Protein AF-A0A2W6I7W9-F1 (afdb_monomer)

Solvent-accessible surface area (backbone atoms only — not comparable to full-atom values): 8091 Å² total; per-residue (Å²): 133,91,80,70,53,77,76,48,48,59,53,50,52,52,51,32,53,47,35,29,72,76,67,68,37,55,67,72,58,22,49,61,56,49,68,64,43,56,65,50,52,56,50,50,53,52,51,50,52,52,49,52,53,50,52,55,54,57,64,67,72,69,73,76,76,77,77,75,64,86,76,53,71,76,58,58,70,70,47,76,74,91,63,74,83,76,76,81,65,90,44,74,69,49,47,53,51,63,70,36,48,85,67,52,44,56,33,50,75,70,72,46,78,81,80,78,92,63,81,75,83,76,77,80,88,87,129

Secondary structure (DSSP, 8-state):
--PPPHHHHHHHHHHHHHHHHHH---HHHHHHHHHTHHHHHHHHHHHHHHHHHHHHHHHHT-S-----PSPPHHHHTTSPPSSPPPPPP-SHHHHHHHHS-HHHHHHHHTTPPP-------------

Sequence (127 aa):
MTVLRDDEKALHQRMVEDAMAKFGYGRAKAERLIKGVIPRIRQQEQIQKQQQAKAARKKKVSGSQKQKGPMKREDIAKLPPVIPPRPAPRNAKERMERALGPDEGERRRRGGSPVVQGGSPGLGKRR

Mean predicted aligned error: 19.97 Å

Structure (mmCIF, N/CA/C/O backbone):
data_AF-A0A2W6I7W9-F1
#
_entry.id   AF-A0A2W6I7W9-F1
#
loop_
_atom_site.group_PDB
_atom_site.id
_atom_site.type_symbol
_atom_site.label_atom_id
_atom_site.label_alt_id
_atom_site.label_comp_id
_atom_site.label_asym_id
_atom_site.label_entity_id
_atom_site.label_seq_id
_atom_site.pdbx_PDB_ins_code
_atom_site.Cartn_x
_atom_site.Cartn_y
_atom_site.Cartn_z
_atom_site.occupancy
_atom_site.B_iso_or_equiv
_atom_site.auth_seq_id
_atom_site.auth_comp_id
_atom_site.auth_asym_id
_atom_site.auth_atom_id
_atom_site.pdbx_PDB_model_num
ATOM 1 N N . MET A 1 1 ? 16.122 14.180 -7.889 1.00 51.88 1 MET A N 1
ATOM 2 C CA . MET A 1 1 ? 16.606 12.865 -8.371 1.00 51.88 1 MET A CA 1
ATOM 3 C C . MET A 1 1 ? 16.409 11.837 -7.266 1.00 51.88 1 MET A C 1
ATOM 5 O O . MET A 1 1 ? 16.758 12.132 -6.133 1.00 51.88 1 MET A O 1
ATOM 9 N N . THR A 1 2 ? 15.835 10.666 -7.548 1.00 61.50 2 THR A N 1
ATOM 10 C CA . THR A 1 2 ? 15.764 9.562 -6.574 1.00 61.50 2 THR A CA 1
ATOM 11 C C . THR A 1 2 ? 17.133 8.896 -6.480 1.00 61.50 2 THR A C 1
ATOM 13 O O . THR A 1 2 ? 17.531 8.187 -7.402 1.00 61.50 2 THR A O 1
ATOM 16 N N . VAL A 1 3 ? 17.864 9.160 -5.400 1.00 77.50 3 VAL A N 1
ATOM 17 C CA . VAL A 1 3 ? 19.153 8.513 -5.135 1.00 77.50 3 VAL A CA 1
ATOM 18 C C . VAL A 1 3 ? 18.882 7.082 -4.668 1.00 77.50 3 VAL A C 1
ATOM 20 O O . VAL A 1 3 ? 18.124 6.869 -3.718 1.00 77.50 3 VAL A O 1
ATOM 23 N N . LEU A 1 4 ? 19.448 6.105 -5.377 1.00 77.94 4 LEU A N 1
ATOM 24 C CA . LEU A 1 4 ? 19.424 4.698 -4.977 1.00 77.94 4 LEU A CA 1
ATOM 25 C C . LEU A 1 4 ? 20.418 4.494 -3.834 1.00 77.94 4 LEU A C 1
ATOM 27 O O . LEU A 1 4 ? 21.561 4.947 -3.926 1.00 77.94 4 LEU A O 1
ATOM 31 N N . ARG A 1 5 ? 19.987 3.801 -2.778 1.00 83.00 5 ARG A N 1
ATOM 32 C CA . ARG A 1 5 ? 20.895 3.298 -1.735 1.00 83.00 5 ARG A CA 1
ATOM 33 C C . ARG A 1 5 ? 21.808 2.224 -2.324 1.00 83.00 5 ARG A C 1
ATOM 35 O O . ARG A 1 5 ? 21.459 1.626 -3.338 1.00 83.00 5 ARG A O 1
ATOM 42 N N . ASP A 1 6 ? 22.953 1.963 -1.703 1.00 81.19 6 ASP A N 1
ATOM 43 C CA . ASP A 1 6 ? 23.928 1.007 -2.248 1.00 81.19 6 ASP A CA 1
ATOM 44 C C . ASP A 1 6 ? 23.334 -0.399 -2.435 1.00 81.19 6 ASP A C 1
ATOM 46 O O . ASP A 1 6 ? 23.479 -0.986 -3.507 1.00 81.19 6 ASP A O 1
ATOM 50 N N . ASP A 1 7 ? 22.514 -0.857 -1.487 1.00 78.75 7 ASP A N 1
ATOM 51 C CA . ASP A 1 7 ? 21.775 -2.124 -1.596 1.00 78.75 7 ASP A CA 1
ATOM 52 C C . ASP A 1 7 ? 20.749 -2.123 -2.748 1.00 78.75 7 ASP A C 1
ATOM 54 O O . ASP A 1 7 ? 20.496 -3.137 -3.402 1.00 78.75 7 ASP A O 1
ATOM 58 N N . GLU A 1 8 ? 20.159 -0.961 -3.040 1.00 82.75 8 GLU A N 1
ATOM 59 C CA . GLU A 1 8 ? 19.165 -0.797 -4.105 1.00 82.75 8 GLU A CA 1
ATOM 60 C C . GLU A 1 8 ? 19.815 -0.730 -5.493 1.00 82.75 8 GLU A C 1
ATOM 62 O O . GLU A 1 8 ? 19.150 -1.039 -6.481 1.00 82.75 8 GLU A O 1
ATOM 67 N N . LYS A 1 9 ? 21.103 -0.369 -5.596 1.00 86.50 9 LYS A N 1
ATOM 68 C CA . LYS A 1 9 ? 21.847 -0.366 -6.868 1.00 86.50 9 LYS A CA 1
ATOM 69 C C . LYS A 1 9 ? 22.041 -1.785 -7.400 1.00 86.50 9 LYS A C 1
ATOM 71 O O . LYS A 1 9 ? 21.823 -2.023 -8.586 1.00 86.50 9 LYS A O 1
ATOM 76 N N . ALA A 1 10 ? 22.383 -2.732 -6.525 1.00 87.44 10 ALA A N 1
ATOM 77 C CA . ALA A 1 10 ? 22.513 -4.140 -6.898 1.00 87.44 10 ALA A CA 1
ATOM 78 C C . ALA A 1 10 ? 21.166 -4.728 -7.349 1.00 87.44 10 ALA A C 1
ATOM 80 O O . ALA A 1 10 ? 21.092 -5.420 -8.367 1.00 87.44 10 ALA A O 1
ATOM 81 N N . LEU A 1 11 ? 20.083 -4.400 -6.633 1.00 87.56 11 LEU A N 1
ATOM 82 C CA . LEU A 1 11 ? 18.727 -4.798 -7.014 1.00 87.56 11 LEU A CA 1
ATOM 83 C C . LEU A 1 11 ? 18.311 -4.179 -8.356 1.00 87.56 11 LEU A C 1
ATOM 85 O O . LEU A 1 11 ? 17.787 -4.884 -9.214 1.00 87.56 11 LEU A O 1
ATOM 89 N N . HIS A 1 12 ? 18.583 -2.887 -8.561 1.00 89.44 12 HIS A N 1
ATOM 90 C CA . HIS A 1 12 ? 18.323 -2.195 -9.822 1.00 89.44 12 HIS A CA 1
ATOM 91 C C . HIS A 1 12 ? 18.997 -2.908 -10.995 1.00 89.44 12 HIS A C 1
ATOM 93 O O . HIS A 1 12 ? 18.338 -3.208 -11.987 1.00 89.44 12 HIS A O 1
ATOM 99 N N . GLN A 1 13 ? 20.290 -3.215 -10.866 1.00 91.25 13 GLN A N 1
ATOM 100 C CA . GLN A 1 13 ? 21.065 -3.862 -11.920 1.00 91.25 13 GLN A CA 1
ATOM 101 C C . GLN A 1 13 ? 20.509 -5.250 -12.269 1.00 91.25 13 GLN A C 1
ATOM 103 O O . GLN A 1 13 ? 20.253 -5.524 -13.440 1.00 91.25 13 GLN A O 1
ATOM 108 N N . ARG A 1 14 ? 20.209 -6.079 -11.259 1.00 91.94 14 ARG A N 1
ATOM 109 C CA . ARG A 1 14 ? 19.588 -7.397 -11.472 1.00 91.94 14 ARG A CA 1
ATOM 110 C C . ARG A 1 14 ? 18.236 -7.298 -12.161 1.00 91.94 14 ARG A C 1
ATOM 112 O O . ARG A 1 14 ? 17.953 -8.070 -13.065 1.00 91.94 14 ARG A O 1
ATOM 119 N N . MET A 1 15 ? 17.398 -6.343 -11.757 1.00 91.88 15 MET A N 1
ATOM 120 C CA . MET A 1 15 ? 16.103 -6.141 -12.402 1.00 91.88 15 MET A CA 1
ATOM 121 C C . MET A 1 15 ? 16.267 -5.717 -13.864 1.00 91.88 15 MET A C 1
ATOM 123 O O . MET A 1 15 ? 15.448 -6.113 -14.689 1.00 91.88 15 MET A O 1
ATOM 127 N N . VAL A 1 16 ? 17.293 -4.917 -14.193 1.00 93.12 16 VAL A N 1
ATOM 128 C CA . VAL A 1 16 ? 17.560 -4.465 -15.570 1.00 93.12 16 VAL A CA 1
ATOM 129 C C . VAL A 1 16 ? 17.960 -5.654 -16.424 1.00 93.12 16 VAL A C 1
ATOM 131 O O . VAL A 1 16 ? 17.379 -5.849 -17.488 1.00 93.12 16 VAL A O 1
ATOM 134 N N . GLU A 1 17 ? 18.879 -6.478 -15.932 1.00 94.44 17 GLU A N 1
ATOM 135 C CA . GLU A 1 17 ? 19.303 -7.711 -16.595 1.00 94.44 17 GLU A CA 1
ATOM 136 C C . GLU A 1 17 ? 18.131 -8.679 -16.786 1.00 94.44 17 GLU A C 1
ATOM 138 O O . GLU A 1 17 ? 17.901 -9.148 -17.899 1.00 94.44 17 GLU A O 1
AT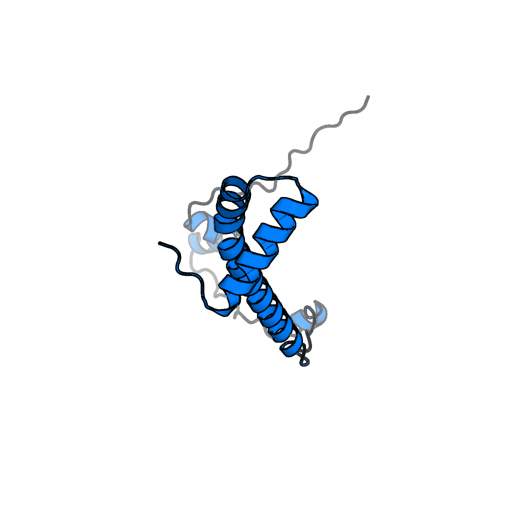OM 143 N N . ASP A 1 18 ? 17.310 -8.885 -15.755 1.00 94.06 18 ASP A N 1
ATOM 144 C CA . ASP A 1 18 ? 16.092 -9.694 -15.839 1.00 94.06 18 ASP A CA 1
ATOM 145 C C . ASP A 1 18 ? 15.096 -9.134 -16.858 1.00 94.06 18 ASP A C 1
ATOM 147 O O . ASP A 1 18 ? 14.468 -9.887 -17.602 1.00 94.06 18 ASP A O 1
ATOM 151 N N . ALA A 1 19 ? 14.936 -7.811 -16.907 1.00 92.44 19 ALA A N 1
ATOM 152 C CA . ALA A 1 19 ? 14.024 -7.166 -17.837 1.00 92.44 19 ALA A CA 1
ATOM 153 C C . ALA A 1 19 ? 14.491 -7.314 -19.292 1.00 92.44 19 ALA A C 1
ATOM 155 O O . ALA A 1 19 ? 13.670 -7.491 -20.194 1.00 92.44 19 ALA A O 1
ATOM 156 N N . MET A 1 20 ? 15.805 -7.270 -19.511 1.00 94.62 20 MET A N 1
ATOM 157 C CA . MET A 1 20 ? 16.414 -7.530 -20.811 1.00 94.62 20 MET A CA 1
ATOM 158 C C . MET A 1 20 ? 16.275 -9.007 -21.198 1.00 94.62 20 MET A C 1
ATOM 160 O O . MET A 1 20 ? 15.828 -9.299 -22.303 1.00 94.62 20 MET A O 1
ATOM 164 N N . ALA A 1 21 ? 16.583 -9.932 -20.287 1.00 94.25 21 ALA A N 1
ATOM 165 C CA . ALA A 1 21 ? 16.577 -11.368 -20.555 1.00 94.25 21 ALA A CA 1
ATOM 166 C C . ALA A 1 21 ? 15.164 -11.947 -20.735 1.00 94.25 21 ALA A C 1
ATOM 168 O O . ALA A 1 21 ? 14.933 -12.740 -21.643 1.00 94.25 21 ALA A O 1
ATOM 169 N N . LYS A 1 22 ? 14.203 -11.554 -19.888 1.00 94.00 22 LYS A N 1
ATOM 170 C CA . LYS A 1 22 ? 12.847 -12.135 -19.875 1.00 94.00 22 LYS A CA 1
ATOM 171 C C . LYS A 1 22 ? 11.893 -11.464 -20.855 1.00 94.00 22 LYS A C 1
ATOM 173 O O . LYS A 1 22 ? 11.007 -12.124 -21.383 1.00 94.00 22 LYS A O 1
ATOM 178 N N . PHE A 1 23 ? 12.045 -10.158 -21.076 1.00 90.25 23 PHE A N 1
ATOM 179 C CA . PHE A 1 23 ? 11.112 -9.380 -21.900 1.00 90.25 23 PHE A CA 1
ATOM 180 C C . PHE A 1 23 ? 11.748 -8.818 -23.177 1.00 90.25 23 PHE A C 1
ATOM 182 O O . PHE A 1 23 ? 11.070 -8.122 -23.931 1.00 90.25 23 PHE A O 1
ATOM 189 N N . GLY A 1 24 ? 13.038 -9.079 -23.422 1.00 92.00 24 GLY A N 1
ATOM 190 C CA . GLY A 1 24 ? 13.738 -8.622 -24.625 1.00 92.00 24 GLY A CA 1
ATOM 191 C C . GLY A 1 24 ? 13.839 -7.099 -24.738 1.00 92.00 24 GLY A C 1
ATOM 192 O O . GLY A 1 24 ?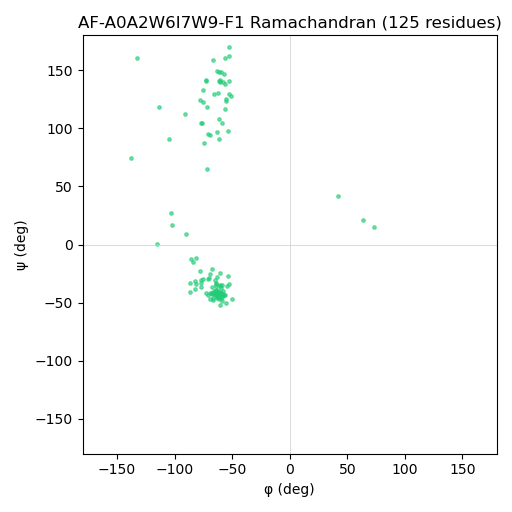 13.976 -6.561 -25.836 1.00 92.00 24 GLY A O 1
ATOM 193 N N . TYR A 1 25 ? 13.707 -6.363 -23.631 1.00 91.69 25 TYR A N 1
ATOM 194 C CA . TYR A 1 25 ? 13.768 -4.906 -23.675 1.00 91.69 25 TYR A CA 1
ATOM 195 C C . TYR A 1 25 ? 15.197 -4.415 -23.907 1.00 91.69 25 TYR A C 1
ATOM 197 O O . TYR A 1 25 ? 16.143 -4.918 -23.315 1.00 91.69 25 TYR A O 1
ATOM 205 N N . GLY A 1 26 ? 15.350 -3.357 -24.707 1.00 92.62 26 GLY A N 1
ATOM 206 C CA . GLY A 1 26 ? 16.609 -2.616 -24.767 1.00 92.62 26 GLY A CA 1
ATOM 207 C C . GLY A 1 26 ? 16.936 -1.972 -23.416 1.00 92.62 26 GLY A C 1
ATOM 208 O O . GLY A 1 26 ? 16.031 -1.563 -22.681 1.00 92.62 26 GLY A O 1
ATOM 209 N N . ARG A 1 27 ? 18.230 -1.833 -23.105 1.00 92.12 27 ARG A N 1
ATOM 210 C CA . ARG A 1 27 ? 18.729 -1.352 -21.803 1.00 92.12 27 ARG A CA 1
ATOM 211 C C . ARG A 1 27 ? 18.061 -0.054 -21.332 1.00 92.12 27 ARG A C 1
ATOM 213 O O . ARG A 1 27 ? 17.550 0.001 -20.220 1.00 92.12 27 ARG A O 1
ATOM 220 N N . ALA A 1 28 ? 17.941 0.942 -22.211 1.00 92.56 28 ALA A N 1
ATOM 221 C CA . ALA A 1 28 ? 17.284 2.214 -21.891 1.00 92.56 28 ALA A CA 1
ATOM 222 C C . ALA A 1 28 ? 15.801 2.051 -21.497 1.00 92.56 28 ALA A C 1
ATOM 224 O O . ALA A 1 28 ? 15.292 2.746 -20.614 1.00 92.56 28 ALA A O 1
ATOM 225 N N . LYS A 1 29 ? 15.087 1.109 -22.130 1.00 91.88 29 LYS A N 1
ATOM 226 C CA . LYS A 1 29 ? 13.686 0.811 -21.805 1.00 91.88 29 LYS A CA 1
ATOM 227 C C . LYS A 1 29 ? 13.581 0.076 -20.468 1.00 91.88 29 LYS A C 1
ATOM 229 O O . LYS A 1 29 ? 12.704 0.423 -19.680 1.00 91.88 29 LYS A O 1
ATOM 234 N N . ALA A 1 30 ? 14.473 -0.878 -20.206 1.00 92.31 30 ALA A N 1
ATOM 235 C CA . ALA A 1 30 ? 14.545 -1.597 -18.937 1.00 92.31 30 ALA A CA 1
ATOM 236 C C . ALA A 1 30 ? 14.828 -0.643 -17.761 1.00 92.31 30 ALA A C 1
ATOM 238 O O . ALA A 1 30 ? 14.041 -0.587 -16.816 1.00 92.31 30 ALA A O 1
ATOM 239 N N . GLU A 1 31 ? 15.867 0.190 -17.863 1.00 91.56 31 GLU A N 1
ATOM 240 C CA . GLU A 1 31 ? 16.230 1.183 -16.840 1.00 91.56 31 GLU A CA 1
ATOM 241 C C . GLU A 1 31 ? 15.071 2.147 -16.538 1.00 91.56 31 GLU A C 1
ATOM 243 O O . GLU A 1 31 ? 14.745 2.402 -15.376 1.00 91.56 31 GLU A O 1
ATOM 248 N N . ARG A 1 32 ? 14.372 2.632 -17.575 1.00 90.94 32 ARG A N 1
ATOM 249 C CA . ARG A 1 32 ? 13.212 3.520 -17.403 1.00 90.94 32 ARG A CA 1
ATOM 250 C C . ARG A 1 32 ? 12.064 2.850 -16.645 1.00 90.94 32 ARG A C 1
ATOM 252 O O . ARG A 1 32 ? 11.439 3.501 -15.809 1.00 90.94 32 ARG A O 1
ATOM 259 N N . LEU A 1 33 ? 11.774 1.581 -16.936 1.00 88.38 33 LEU A N 1
ATOM 260 C CA . LEU A 1 33 ? 10.717 0.833 -16.249 1.00 88.38 33 LEU A CA 1
ATOM 261 C C . LEU A 1 33 ? 11.076 0.613 -14.776 1.00 88.38 33 LEU A C 1
ATOM 263 O O . LEU A 1 33 ? 10.259 0.868 -13.893 1.00 88.38 33 LEU A O 1
ATOM 267 N N . ILE A 1 34 ? 12.313 0.205 -14.500 1.00 89.94 34 ILE A N 1
ATOM 268 C CA . ILE A 1 34 ? 12.755 -0.210 -13.162 1.00 89.94 34 ILE A CA 1
ATOM 269 C C . ILE A 1 34 ? 12.965 0.975 -12.226 1.00 89.94 34 ILE A C 1
ATOM 271 O O . ILE A 1 34 ? 12.682 0.865 -11.029 1.00 89.94 34 ILE A O 1
ATOM 275 N N . LYS A 1 35 ? 13.336 2.143 -12.760 1.00 87.00 35 LYS A N 1
ATOM 276 C CA . LYS A 1 35 ? 13.415 3.394 -11.994 1.00 87.00 35 LYS A CA 1
ATOM 277 C C . LYS A 1 35 ? 12.119 3.704 -11.230 1.00 87.00 35 LYS A C 1
ATOM 279 O O . LYS A 1 35 ? 12.174 4.240 -10.126 1.00 87.00 35 LYS A O 1
ATOM 284 N N . GLY A 1 36 ? 10.958 3.338 -11.785 1.00 83.88 36 GLY A N 1
ATOM 285 C CA . GLY A 1 36 ? 9.653 3.490 -11.129 1.00 83.88 36 GLY A CA 1
ATOM 286 C C . GLY A 1 36 ? 9.272 2.353 -10.171 1.00 83.88 36 GLY A C 1
ATOM 287 O O . GLY A 1 36 ? 8.350 2.512 -9.370 1.00 83.88 36 GLY A O 1
ATOM 288 N N . VAL A 1 37 ? 9.962 1.212 -10.230 1.00 85.69 37 VAL A N 1
ATOM 289 C CA . VAL A 1 37 ? 9.631 0.009 -9.452 1.00 85.69 37 VAL A CA 1
ATOM 290 C C . VAL A 1 37 ? 10.276 0.035 -8.067 1.00 85.69 37 VAL A C 1
ATOM 292 O O . VAL A 1 37 ? 9.607 -0.274 -7.084 1.00 85.69 37 VAL A O 1
ATOM 295 N N . ILE A 1 38 ? 11.528 0.480 -7.950 1.00 83.69 38 ILE A N 1
ATOM 296 C CA . ILE A 1 38 ? 12.256 0.489 -6.666 1.00 83.69 38 ILE A CA 1
ATOM 297 C C . ILE A 1 38 ? 11.547 1.316 -5.577 1.00 83.69 38 ILE A C 1
ATOM 299 O O . ILE A 1 38 ? 11.383 0.811 -4.463 1.00 83.69 38 ILE A O 1
ATOM 303 N N . PRO A 1 39 ? 11.035 2.535 -5.854 1.00 82.56 39 PRO A N 1
ATOM 304 C CA . PRO A 1 39 ? 10.259 3.279 -4.863 1.00 82.56 39 PRO A CA 1
ATOM 305 C C . PRO A 1 39 ? 8.984 2.545 -4.420 1.00 82.56 39 PRO A C 1
ATOM 307 O O . PRO A 1 39 ? 8.612 2.617 -3.249 1.00 82.56 39 PRO A O 1
ATOM 310 N N . ARG A 1 40 ? 8.330 1.809 -5.331 1.00 83.25 40 ARG A N 1
ATOM 311 C CA . ARG A 1 40 ? 7.125 1.023 -5.018 1.00 83.25 40 ARG A CA 1
ATOM 312 C C . ARG A 1 40 ? 7.445 -0.173 -4.126 1.00 83.25 40 ARG A C 1
ATOM 314 O O . ARG A 1 40 ? 6.712 -0.402 -3.168 1.00 83.25 40 ARG A O 1
ATOM 321 N N . ILE A 1 41 ? 8.547 -0.881 -4.388 1.00 83.50 41 ILE A N 1
ATOM 322 C CA . ILE A 1 41 ? 9.027 -1.978 -3.530 1.00 83.50 41 ILE A CA 1
ATOM 323 C C . ILE A 1 41 ? 9.283 -1.450 -2.115 1.00 83.50 41 ILE A C 1
ATOM 325 O O . ILE A 1 41 ? 8.740 -1.981 -1.147 1.00 83.50 41 ILE A O 1
ATOM 329 N N . ARG A 1 42 ? 10.002 -0.327 -1.995 1.00 82.88 42 ARG A N 1
ATOM 330 C CA . ARG A 1 42 ? 10.275 0.320 -0.703 1.00 82.88 42 ARG A CA 1
ATOM 331 C C . ARG A 1 42 ? 8.988 0.645 0.065 1.00 82.88 42 ARG A C 1
ATOM 333 O O . ARG A 1 42 ? 8.911 0.421 1.272 1.00 82.88 42 ARG A O 1
ATOM 340 N N . GLN A 1 43 ? 7.976 1.177 -0.619 1.00 84.38 43 GLN A N 1
ATOM 341 C CA . GLN A 1 43 ? 6.692 1.509 -0.001 1.00 84.38 43 GLN A CA 1
ATOM 342 C C . GLN A 1 43 ? 5.931 0.251 0.450 1.00 84.38 43 GLN A C 1
ATOM 344 O O . GLN A 1 43 ? 5.387 0.227 1.554 1.00 84.38 43 GLN A O 1
ATOM 349 N N . GLN A 1 44 ? 5.924 -0.808 -0.364 1.00 82.06 44 GLN A N 1
ATOM 350 C CA . GLN A 1 44 ? 5.284 -2.078 -0.013 1.00 82.06 44 GLN A CA 1
ATOM 351 C C . GLN A 1 44 ? 5.936 -2.736 1.207 1.00 82.06 44 GLN A C 1
ATOM 353 O O . GLN A 1 44 ? 5.220 -3.175 2.107 1.00 82.06 44 GLN A O 1
ATOM 358 N N . GLU A 1 45 ? 7.267 -2.742 1.299 1.00 82.31 45 GLU A N 1
ATOM 359 C CA . GLU A 1 45 ? 7.981 -3.259 2.474 1.00 82.31 45 GLU A CA 1
ATOM 360 C C . GLU A 1 45 ? 7.614 -2.500 3.754 1.00 82.31 45 GLU A C 1
ATOM 362 O O . GLU A 1 45 ? 7.400 -3.105 4.806 1.00 82.31 45 GLU A O 1
ATOM 367 N N . GLN A 1 46 ? 7.500 -1.170 3.680 1.00 83.38 46 GLN A N 1
ATOM 368 C CA . GLN A 1 46 ? 7.074 -0.360 4.822 1.00 83.38 46 GLN A CA 1
ATOM 369 C C . GLN A 1 46 ? 5.642 -0.693 5.249 1.00 83.38 46 GLN A C 1
ATOM 371 O O . GLN A 1 46 ? 5.372 -0.822 6.445 1.00 83.38 46 GLN A O 1
ATOM 376 N N . ILE A 1 47 ? 4.732 -0.877 4.289 1.00 79.94 47 ILE A N 1
ATOM 377 C CA . ILE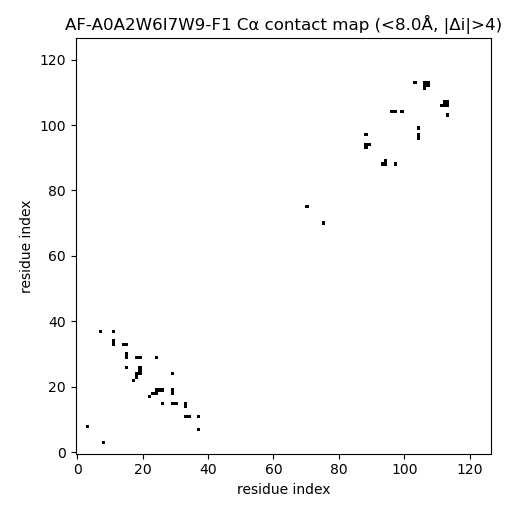 A 1 47 ? 3.345 -1.265 4.562 1.00 79.94 47 ILE A CA 1
ATOM 378 C C . ILE A 1 47 ? 3.298 -2.648 5.225 1.00 79.94 47 ILE A C 1
ATOM 380 O O . ILE A 1 47 ? 2.622 -2.810 6.241 1.00 79.94 47 ILE A O 1
ATOM 384 N N . GLN A 1 48 ? 4.047 -3.628 4.715 1.00 83.88 48 GLN A N 1
ATOM 385 C CA . GLN A 1 48 ? 4.104 -4.971 5.301 1.00 83.88 48 GLN A CA 1
ATOM 386 C C . GLN A 1 48 ? 4.671 -4.951 6.725 1.00 83.88 48 GLN A C 1
ATOM 388 O O . GLN A 1 48 ? 4.066 -5.532 7.627 1.00 83.88 48 GLN A O 1
ATOM 393 N N . LYS A 1 49 ? 5.764 -4.216 6.971 1.00 82.38 49 LYS A N 1
ATOM 394 C CA . LYS A 1 49 ? 6.330 -4.038 8.322 1.00 82.38 49 LYS A CA 1
ATOM 395 C C . LYS A 1 49 ? 5.310 -3.429 9.288 1.00 82.38 49 LYS A C 1
ATOM 397 O O . LYS A 1 49 ? 5.162 -3.901 10.415 1.00 82.38 49 LYS A O 1
ATOM 402 N N . GLN A 1 50 ? 4.547 -2.427 8.847 1.00 81.38 50 GLN A N 1
ATOM 403 C CA . GLN A 1 50 ? 3.478 -1.834 9.656 1.00 81.38 50 GLN A CA 1
ATOM 404 C C . GLN A 1 50 ? 2.330 -2.815 9.929 1.00 81.38 50 GLN A C 1
ATOM 406 O O . GLN A 1 50 ? 1.799 -2.843 11.041 1.00 81.38 50 GLN A O 1
ATOM 411 N N . GLN A 1 51 ? 1.937 -3.627 8.946 1.00 76.62 51 GLN A N 1
ATOM 412 C CA . GLN A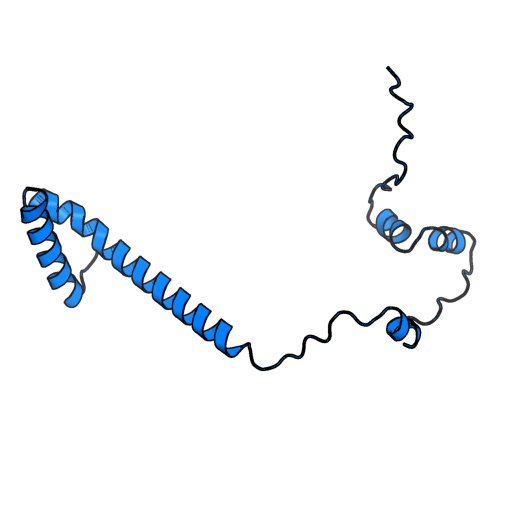 1 51 ? 0.904 -4.650 9.128 1.00 76.62 51 GLN A CA 1
ATOM 413 C C . GLN A 1 51 ? 1.349 -5.734 10.114 1.00 76.62 51 GLN A C 1
ATOM 415 O O . GLN A 1 51 ? 0.586 -6.077 11.018 1.00 76.62 51 GLN A O 1
ATOM 420 N N . GLN A 1 52 ? 2.590 -6.211 10.013 1.00 75.00 52 GLN A N 1
ATOM 421 C CA . GLN A 1 52 ? 3.155 -7.182 10.952 1.00 75.00 52 GLN A CA 1
ATO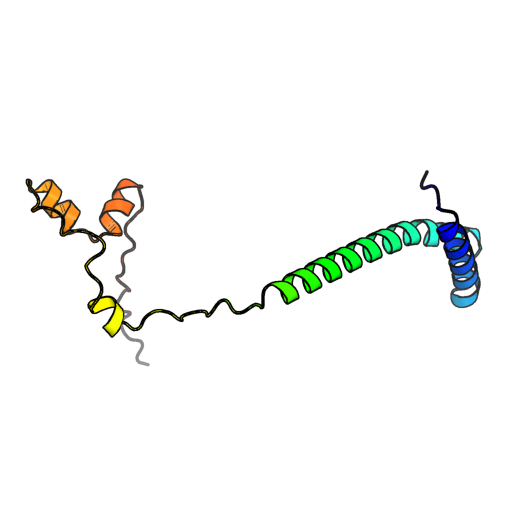M 422 C C . GLN A 1 52 ? 3.233 -6.611 12.375 1.00 75.00 52 GLN A C 1
ATOM 424 O O . GLN A 1 52 ? 2.821 -7.274 13.327 1.00 75.00 52 GLN A O 1
ATOM 429 N N . ALA A 1 53 ? 3.648 -5.350 12.534 1.00 75.62 53 ALA A N 1
ATOM 430 C CA . ALA A 1 53 ? 3.645 -4.675 13.832 1.00 75.62 53 ALA A CA 1
ATOM 431 C C . ALA A 1 53 ? 2.225 -4.542 14.421 1.00 75.62 53 ALA A C 1
ATOM 433 O O . ALA A 1 53 ? 2.017 -4.770 15.616 1.00 75.62 53 ALA A O 1
ATOM 434 N N . LYS A 1 54 ? 1.220 -4.225 13.592 1.00 70.38 54 LYS A N 1
ATOM 435 C CA . LYS A 1 54 ? -0.195 -4.196 14.006 1.00 70.38 54 LYS A CA 1
ATOM 436 C C . LYS A 1 54 ? -0.706 -5.590 14.391 1.00 70.38 54 LYS A C 1
ATOM 438 O O . LYS A 1 54 ? -1.409 -5.713 15.392 1.00 70.38 54 LYS A O 1
ATOM 443 N N . ALA A 1 55 ? -0.339 -6.634 13.650 1.00 69.25 55 ALA A N 1
ATOM 444 C CA . ALA A 1 55 ? -0.711 -8.017 13.952 1.00 69.25 55 ALA A CA 1
ATOM 445 C C . ALA A 1 55 ? -0.080 -8.511 15.268 1.00 69.25 55 ALA A C 1
ATOM 447 O O . ALA A 1 55 ? -0.765 -9.114 16.095 1.00 69.25 55 ALA A O 1
ATOM 448 N N . ALA A 1 56 ? 1.190 -8.181 15.512 1.00 66.06 56 ALA A N 1
ATOM 449 C CA . ALA A 1 56 ? 1.873 -8.484 16.767 1.00 66.06 56 ALA A CA 1
ATOM 450 C C . ALA A 1 56 ? 1.235 -7.757 17.966 1.00 66.06 56 ALA A C 1
ATOM 452 O O . ALA A 1 56 ? 1.073 -8.352 19.030 1.00 66.06 56 ALA A O 1
ATOM 453 N N . ARG A 1 57 ? 0.801 -6.497 17.795 1.00 60.38 57 ARG A N 1
ATOM 454 C CA . ARG A 1 57 ? 0.045 -5.761 18.826 1.00 60.38 57 ARG A CA 1
ATOM 455 C C . ARG A 1 57 ? -1.313 -6.399 19.115 1.00 60.38 57 ARG A C 1
ATOM 457 O O . ARG A 1 57 ? -1.651 -6.556 20.282 1.00 60.38 57 ARG A O 1
ATOM 464 N N . LYS A 1 58 ? -2.057 -6.831 18.090 1.00 59.28 58 LYS A N 1
ATOM 465 C CA . LYS A 1 58 ? -3.340 -7.536 18.277 1.00 59.28 58 LYS A CA 1
ATOM 466 C C . LYS A 1 58 ? -3.183 -8.838 19.073 1.00 59.28 58 LYS A C 1
ATOM 468 O O . LYS A 1 58 ? -4.022 -9.118 19.920 1.00 59.28 58 LYS A O 1
ATOM 473 N N . LYS A 1 59 ? -2.092 -9.590 18.873 1.00 57.06 59 LYS A N 1
ATOM 474 C CA . LYS A 1 59 ? -1.804 -10.809 19.654 1.00 57.06 59 LYS A CA 1
ATOM 475 C C . LYS A 1 59 ? -1.451 -10.547 21.125 1.00 57.06 59 LYS A C 1
ATOM 477 O O . LYS A 1 59 ? -1.665 -11.426 21.946 1.00 57.06 59 LYS A O 1
ATOM 482 N N . LYS A 1 60 ? -0.932 -9.366 21.484 1.00 55.44 60 LYS A N 1
ATOM 483 C CA . LYS A 1 60 ? -0.605 -9.036 22.888 1.00 55.44 60 LYS A CA 1
ATOM 484 C C . LYS A 1 60 ? -1.814 -8.579 23.719 1.00 55.44 60 LYS A C 1
ATOM 486 O O . LYS A 1 60 ? -1.711 -8.541 24.938 1.00 55.44 60 LYS A O 1
ATOM 491 N N . VAL A 1 61 ? -2.958 -8.285 23.091 1.00 55.78 61 VAL A N 1
ATOM 492 C CA . VAL A 1 61 ? -4.211 -7.875 23.768 1.00 55.78 61 VAL A CA 1
ATOM 493 C C . VAL A 1 61 ? -5.226 -9.032 23.819 1.00 55.78 61 VAL A C 1
ATOM 495 O O . VAL A 1 61 ? -6.430 -8.822 23.865 1.00 55.78 61 VAL A O 1
ATOM 498 N N . SER A 1 62 ? -4.763 -10.285 23.810 1.00 51.19 62 SER A N 1
ATOM 499 C CA . SER A 1 62 ? -5.595 -11.454 24.152 1.00 51.19 62 SER A CA 1
ATOM 500 C C . SER A 1 62 ? -5.322 -11.972 25.571 1.00 51.19 62 SER A C 1
ATOM 502 O O . SER A 1 62 ? -5.678 -13.099 25.906 1.00 51.19 62 SER A O 1
ATOM 504 N N . GLY A 1 63 ? -4.680 -11.158 26.415 1.00 51.59 63 GLY A N 1
ATOM 505 C CA . GLY A 1 63 ? -4.580 -11.393 27.852 1.00 51.59 63 GLY A CA 1
ATOM 506 C C . GLY A 1 63 ? -5.914 -11.091 28.533 1.00 51.59 63 GLY A C 1
ATOM 507 O O . GLY A 1 63 ? -6.158 -9.960 28.933 1.00 51.59 63 GLY A O 1
ATOM 508 N N . SER A 1 64 ? -6.784 -12.102 28.582 1.00 55.44 64 SER A N 1
ATOM 509 C CA . SER A 1 64 ? -7.823 -12.324 29.603 1.00 55.44 64 SER A CA 1
ATOM 510 C C . SER A 1 64 ? -8.646 -11.122 30.095 1.00 55.44 64 SER A C 1
ATOM 512 O O . SER A 1 64 ? -9.018 -11.061 31.268 1.00 55.44 64 SER A O 1
ATOM 514 N N . GLN A 1 65 ? -9.075 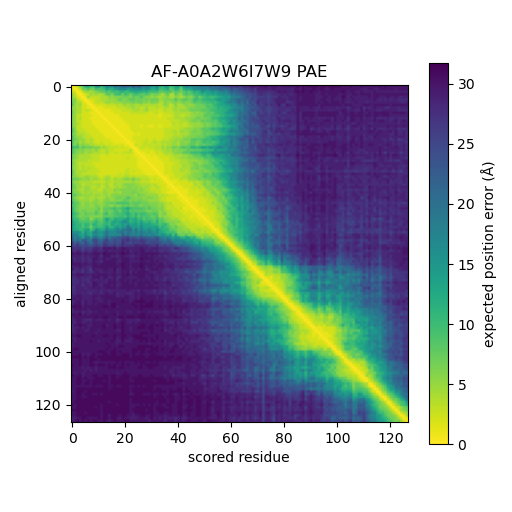-10.215 29.216 1.00 58.41 65 GLN A N 1
ATOM 515 C CA . GLN A 1 65 ? -10.247 -9.411 29.547 1.00 58.41 65 GLN A CA 1
ATOM 516 C C . GLN A 1 65 ? -11.454 -10.352 29.470 1.00 58.41 65 GLN A C 1
ATOM 518 O O . GLN A 1 65 ? -11.966 -10.631 28.388 1.00 58.41 65 GLN A O 1
ATOM 523 N N . LYS A 1 66 ? -11.861 -10.922 30.614 1.00 61.44 66 LYS A N 1
ATOM 524 C CA . LYS A 1 66 ? -13.133 -11.642 30.737 1.00 61.44 66 LYS A CA 1
ATOM 525 C C . LYS A 1 66 ? -14.219 -10.681 30.256 1.00 61.44 66 LYS A C 1
ATOM 527 O O . LYS A 1 66 ? -14.647 -9.815 31.016 1.00 61.44 66 LYS A O 1
ATOM 532 N N . GLN A 1 67 ? -14.642 -10.811 29.000 1.00 56.53 67 GLN A N 1
ATOM 533 C CA . GLN A 1 67 ? -15.884 -10.230 28.521 1.00 56.53 67 GLN A CA 1
ATOM 534 C C . GLN A 1 67 ? -16.977 -10.894 29.354 1.00 56.53 67 GLN A C 1
ATOM 536 O O . GLN A 1 67 ? -17.463 -11.975 29.031 1.00 56.53 67 GLN A O 1
ATOM 541 N N . LYS A 1 68 ? -17.327 -10.284 30.490 1.00 63.94 68 LYS A N 1
ATOM 542 C CA . LYS A 1 68 ? -18.627 -10.539 31.087 1.00 63.94 68 LYS A CA 1
ATOM 543 C C . LYS A 1 68 ? -19.607 -10.069 30.020 1.00 63.94 68 LYS A C 1
ATOM 545 O O . LYS A 1 68 ? -19.649 -8.879 29.716 1.00 63.94 68 LYS A O 1
ATOM 550 N N . GLY A 1 69 ? -20.276 -11.021 29.373 1.00 67.69 69 GLY A N 1
ATOM 551 C CA . GLY A 1 69 ? -21.337 -10.728 28.419 1.00 67.69 69 GLY A CA 1
ATOM 552 C C . GLY A 1 69 ? -22.390 -9.805 29.045 1.00 67.69 69 GLY A C 1
ATOM 553 O O . GLY A 1 69 ? -22.352 -9.555 30.256 1.00 67.69 69 GLY A O 1
ATOM 554 N N . PRO A 1 70 ? -23.329 -9.280 28.245 1.00 71.44 70 PRO A N 1
ATOM 555 C CA . PRO A 1 70 ? -24.386 -8.428 28.772 1.00 71.44 70 PRO A CA 1
ATOM 556 C C . PRO A 1 70 ? -25.065 -9.120 29.962 1.00 71.44 70 PRO A C 1
ATOM 558 O O . PRO A 1 70 ? -25.434 -10.294 29.885 1.00 71.44 70 PRO A O 1
ATOM 561 N N . MET A 1 71 ? -25.158 -8.403 31.083 1.00 70.38 71 MET A N 1
ATOM 562 C CA . MET A 1 71 ? -25.762 -8.899 32.317 1.00 70.38 71 MET A CA 1
ATOM 563 C C . MET A 1 71 ? -27.202 -9.355 32.029 1.00 70.38 71 MET A C 1
ATOM 565 O O . MET A 1 71 ? -27.922 -8.699 31.271 1.00 70.38 71 MET A O 1
ATOM 569 N N . LYS A 1 72 ? -27.622 -10.498 32.587 1.00 76.00 72 LYS A N 1
ATOM 570 C CA . LYS A 1 72 ? -28.981 -11.015 32.375 1.00 76.00 72 LYS A CA 1
ATOM 571 C C . LYS A 1 72 ? -30.005 -10.010 32.907 1.00 76.00 72 LYS A C 1
ATOM 573 O O . LYS A 1 72 ? -29.753 -9.333 33.900 1.00 76.00 72 LYS A O 1
ATOM 578 N N . ARG A 1 73 ? -31.185 -9.940 32.279 1.00 68.81 73 ARG A N 1
ATOM 579 C CA . ARG A 1 73 ? -32.272 -9.026 32.695 1.00 68.81 73 ARG A CA 1
ATOM 580 C C . ARG A 1 73 ? -32.653 -9.192 34.173 1.00 68.81 73 ARG A C 1
ATOM 582 O O . ARG A 1 73 ? -32.925 -8.203 34.842 1.00 68.81 73 ARG A O 1
ATOM 589 N N . GLU A 1 74 ? -32.604 -10.421 34.677 1.00 76.75 74 GLU A N 1
ATOM 590 C CA . GLU A 1 74 ? -32.862 -10.769 36.083 1.00 76.75 74 GLU A CA 1
ATOM 591 C C . GLU A 1 74 ? -31.841 -10.161 37.053 1.00 76.75 74 GLU A C 1
ATOM 593 O O . GLU A 1 74 ? -32.191 -9.793 38.171 1.00 76.75 74 GLU A O 1
ATOM 598 N N . ASP A 1 75 ? -30.584 -10.039 36.627 1.00 71.88 75 ASP A N 1
ATOM 599 C CA . ASP A 1 75 ? -29.514 -9.463 37.440 1.00 71.88 75 ASP A CA 1
ATOM 600 C C . ASP A 1 75 ? -29.532 -7.930 37.365 1.00 71.88 75 ASP A C 1
ATOM 602 O O . ASP A 1 75 ? -29.262 -7.265 38.361 1.00 71.88 75 ASP A O 1
ATOM 606 N N . ILE A 1 76 ? -29.950 -7.362 36.226 1.00 73.56 76 ILE A N 1
ATOM 607 C CA . ILE A 1 76 ? -30.167 -5.914 36.068 1.00 73.56 76 ILE A CA 1
ATOM 608 C C . ILE A 1 76 ? -31.283 -5.424 37.002 1.00 73.56 76 ILE A C 1
ATOM 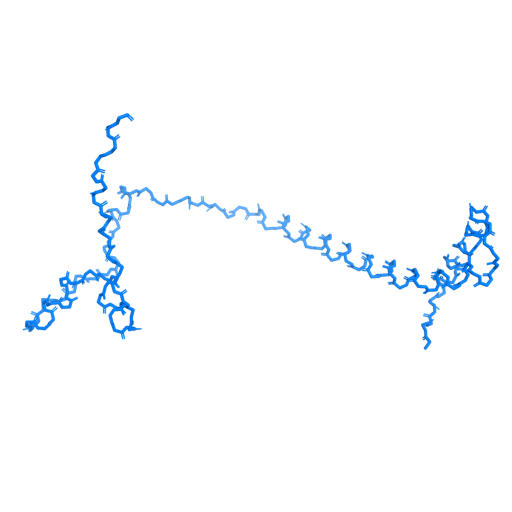610 O O . ILE A 1 76 ? -31.157 -4.356 37.592 1.00 73.56 76 ILE A O 1
ATOM 614 N N . ALA A 1 77 ? -32.349 -6.208 37.178 1.00 70.00 77 ALA A N 1
ATOM 615 C CA . ALA A 1 77 ? -33.462 -5.856 38.063 1.00 70.00 77 ALA A CA 1
ATOM 616 C C . ALA A 1 77 ? -33.085 -5.839 39.558 1.00 70.00 77 ALA A C 1
ATOM 618 O O . ALA A 1 77 ? -33.768 -5.197 40.351 1.00 70.00 77 ALA A O 1
ATOM 619 N N . LYS A 1 78 ? -32.004 -6.533 39.944 1.00 81.75 78 LYS A N 1
ATOM 620 C CA . LYS A 1 78 ? -31.479 -6.550 41.321 1.00 81.75 78 LYS A CA 1
ATOM 621 C C . LYS A 1 78 ? -30.523 -5.393 41.603 1.00 81.75 78 LYS A C 1
ATOM 623 O O . LYS A 1 78 ? -30.164 -5.179 42.760 1.00 81.75 78 LYS A O 1
ATOM 628 N N . LEU A 1 79 ? -30.073 -4.674 40.572 1.00 74.06 79 LEU A N 1
ATOM 629 C CA . LEU A 1 79 ? -29.229 -3.505 40.771 1.00 74.06 79 LEU A CA 1
ATOM 630 C C . LEU A 1 79 ? -30.067 -2.354 41.333 1.00 74.06 79 LEU A C 1
ATOM 632 O O . LEU A 1 79 ? -31.205 -2.152 40.900 1.00 74.06 79 LEU A O 1
ATOM 636 N N . PRO A 1 80 ? -29.511 -1.569 42.270 1.00 74.44 80 PRO A N 1
ATOM 637 C CA . PRO A 1 80 ? -30.174 -0.355 42.704 1.00 74.44 80 PRO A CA 1
ATOM 638 C C . PRO A 1 80 ? -30.398 0.550 41.482 1.00 74.44 80 PRO A C 1
ATOM 640 O O . PRO A 1 80 ? -29.521 0.633 40.613 1.00 74.44 80 PRO A O 1
ATOM 643 N N . PRO A 1 81 ? -31.555 1.226 41.382 1.00 69.56 81 PRO A N 1
ATOM 644 C CA . PRO A 1 81 ? -31.799 2.166 40.301 1.00 69.56 81 PRO A CA 1
ATOM 645 C C . PRO A 1 81 ? -30.685 3.216 40.300 1.00 69.56 81 PRO A C 1
ATOM 647 O O . PRO A 1 81 ? -30.522 3.970 41.255 1.00 69.56 81 PRO A O 1
ATOM 650 N N . VAL A 1 82 ? -29.904 3.249 39.215 1.00 65.62 82 VAL A N 1
ATOM 651 C CA . VAL A 1 82 ? -28.753 4.160 39.052 1.00 65.62 82 VAL A CA 1
ATOM 652 C C . VAL A 1 82 ? -29.193 5.625 39.105 1.00 65.62 82 VAL A C 1
ATOM 654 O O . VAL A 1 82 ? -28.412 6.507 39.450 1.00 65.62 82 VAL A O 1
ATOM 657 N N . ILE A 1 83 ? -30.457 5.888 38.774 1.00 61.62 83 ILE A N 1
ATOM 658 C CA . ILE A 1 83 ? -31.042 7.221 38.774 1.00 61.62 83 ILE A CA 1
ATOM 659 C C . ILE A 1 83 ? -32.101 7.256 39.879 1.00 61.62 83 ILE A C 1
ATOM 661 O O . ILE A 1 83 ? -33.075 6.501 39.788 1.00 61.62 83 ILE A O 1
ATOM 665 N N . PRO A 1 84 ? -31.950 8.114 40.905 1.00 65.62 84 PRO A N 1
ATOM 666 C CA . PRO A 1 84 ? -32.985 8.282 41.912 1.00 65.62 84 PRO A CA 1
ATOM 667 C C . PRO A 1 84 ? -34.301 8.704 41.240 1.00 65.62 84 PRO A C 1
ATOM 669 O O . PRO A 1 84 ? -34.278 9.411 40.222 1.00 65.62 84 PRO A O 1
ATOM 672 N N . PRO A 1 85 ? -35.461 8.280 41.773 1.00 68.62 85 PRO A N 1
ATOM 673 C CA . PRO A 1 85 ? -36.748 8.653 41.208 1.00 68.62 85 PRO A CA 1
ATOM 674 C C . PRO A 1 85 ? -36.846 10.178 41.127 1.00 68.62 85 PRO A C 1
ATOM 676 O O . PRO A 1 85 ? -36.669 10.885 42.119 1.00 68.62 85 PRO A O 1
ATOM 679 N N . ARG A 1 86 ? -37.097 10.696 39.918 1.00 68.62 86 ARG A N 1
ATOM 680 C CA . ARG A 1 86 ? -37.241 12.140 39.703 1.00 68.62 86 ARG A CA 1
ATOM 681 C C . ARG A 1 86 ? -38.410 12.667 40.546 1.00 68.62 86 ARG A C 1
ATOM 683 O O . ARG A 1 86 ? -39.444 11.987 40.604 1.00 68.62 86 ARG A O 1
ATOM 690 N N . PRO A 1 87 ? -38.283 13.869 41.137 1.00 75.62 87 PRO A N 1
ATOM 691 C CA . PRO A 1 87 ? -39.338 14.465 41.949 1.00 75.62 87 PRO A CA 1
ATOM 692 C C . PRO A 1 87 ? -40.664 14.583 41.182 1.00 75.62 87 PRO A C 1
ATOM 694 O O . PRO A 1 87 ? -40.717 14.512 39.947 1.00 75.62 87 PRO A O 1
ATOM 697 N N . ALA A 1 88 ? -41.764 14.723 41.924 1.00 76.50 88 ALA A N 1
ATOM 698 C CA . ALA A 1 88 ? -43.080 14.941 41.335 1.00 76.50 88 ALA A CA 1
ATOM 699 C C . ALA A 1 88 ? -43.087 16.245 40.508 1.00 76.50 88 ALA A C 1
ATOM 701 O O . ALA A 1 88 ? -42.487 17.234 40.938 1.00 76.50 88 ALA A O 1
ATOM 702 N N . PRO A 1 89 ? -43.742 16.260 39.331 1.00 77.44 89 PRO A N 1
ATOM 703 C CA . PRO A 1 89 ? -43.795 17.449 38.495 1.00 77.44 89 PRO A CA 1
ATOM 704 C C . PRO A 1 89 ? -44.585 18.536 39.221 1.00 77.44 89 PRO A C 1
ATOM 706 O O . PRO A 1 89 ? -45.703 18.301 39.681 1.00 77.44 89 PRO A O 1
ATOM 709 N N . ARG A 1 90 ? -44.012 19.732 39.309 1.00 79.75 90 ARG A N 1
ATOM 710 C CA . ARG A 1 90 ? -44.601 20.857 40.039 1.00 79.75 90 ARG A CA 1
ATOM 711 C C . ARG A 1 90 ? -45.735 21.505 39.250 1.00 79.75 90 ARG A C 1
ATOM 713 O O . ARG A 1 90 ? -46.694 21.980 39.842 1.00 79.75 90 ARG A O 1
ATOM 720 N N . ASN A 1 91 ? -45.658 21.472 37.915 1.00 82.00 91 ASN A N 1
ATOM 721 C CA . ASN A 1 91 ? -46.557 22.214 37.026 1.00 82.00 91 ASN A CA 1
ATOM 722 C C . ASN A 1 91 ? -47.116 21.358 35.876 1.00 82.00 91 ASN A C 1
ATOM 724 O O . ASN A 1 91 ? -46.549 20.333 35.497 1.00 82.00 91 ASN A O 1
ATOM 728 N N . ALA A 1 92 ? -48.220 21.806 35.267 1.00 77.69 92 ALA A N 1
ATOM 729 C CA . ALA A 1 92 ? -48.845 21.138 34.116 1.00 77.69 92 ALA A CA 1
ATOM 730 C C . ALA A 1 92 ? -47.892 21.002 32.910 1.00 77.69 92 ALA A C 1
ATOM 732 O O . ALA A 1 92 ? -47.887 19.976 32.233 1.00 77.69 92 ALA A O 1
ATOM 733 N N . LYS A 1 93 ? -47.020 21.995 32.695 1.00 76.31 93 LYS A N 1
ATOM 734 C CA . LYS A 1 93 ? -45.960 21.939 31.678 1.00 76.31 93 LYS A CA 1
ATOM 735 C C . LYS A 1 93 ? -44.984 20.783 31.928 1.00 76.31 93 LYS A C 1
ATOM 737 O O . LYS A 1 93 ? -44.671 20.029 31.016 1.00 76.31 93 LYS A O 1
ATOM 742 N N . GLU A 1 94 ? -44.565 20.600 33.177 1.00 73.31 94 GLU A N 1
ATOM 743 C CA . GLU A 1 94 ? -43.637 19.535 33.574 1.00 73.31 94 GLU A CA 1
ATOM 744 C C . GLU A 1 94 ? -44.302 18.148 33.519 1.00 73.31 94 GLU A C 1
ATOM 746 O O . GLU A 1 94 ? -43.652 17.157 33.191 1.00 73.31 94 GLU A O 1
ATOM 751 N N . ARG A 1 95 ? -45.624 18.076 33.745 1.00 77.44 95 ARG A N 1
ATOM 752 C CA . ARG A 1 95 ? -46.421 16.865 33.489 1.00 77.44 95 ARG A CA 1
ATOM 753 C C . ARG A 1 95 ? -46.420 16.475 32.012 1.00 77.44 95 ARG A C 1
ATOM 755 O O . ARG A 1 95 ? -46.218 15.303 31.711 1.00 77.44 95 ARG A O 1
ATOM 762 N N . MET A 1 96 ? -46.606 17.434 31.104 1.00 71.69 96 MET A N 1
ATOM 763 C CA . MET A 1 96 ? -46.587 17.166 29.661 1.00 71.69 96 MET A CA 1
ATOM 764 C C . MET A 1 96 ? -45.196 16.760 29.167 1.00 71.69 96 MET A C 1
ATOM 766 O O . MET A 1 96 ? -45.077 15.797 28.417 1.00 71.69 96 MET A O 1
ATOM 770 N N . GLU A 1 97 ? -44.136 17.423 29.635 1.00 71.69 97 GLU A N 1
ATOM 771 C CA . GLU A 1 97 ? -42.757 17.048 29.289 1.00 71.69 97 GLU A CA 1
ATOM 772 C C . GLU A 1 97 ? -42.363 15.665 29.828 1.00 71.69 97 GLU A C 1
ATOM 774 O O . GLU A 1 97 ? -41.574 14.978 29.189 1.00 71.69 97 GLU A O 1
ATOM 779 N N . ARG A 1 98 ? -42.923 15.236 30.971 1.00 71.06 98 ARG A N 1
ATOM 780 C CA . ARG A 1 98 ? -42.708 13.891 31.534 1.00 71.06 98 ARG A CA 1
ATOM 781 C C . ARG A 1 98 ? -43.513 12.800 30.825 1.00 71.06 98 ARG A C 1
ATOM 783 O O . ARG A 1 98 ? -43.061 11.660 30.790 1.00 71.06 98 ARG A O 1
ATOM 790 N N . ALA A 1 99 ? -44.707 13.123 30.328 1.00 68.88 99 ALA A N 1
ATOM 791 C CA . ALA A 1 99 ? -45.550 12.184 29.585 1.00 68.88 99 ALA A CA 1
ATOM 792 C C . ALA A 1 99 ? -44.970 11.863 28.199 1.00 68.88 99 ALA A C 1
ATOM 794 O O . ALA A 1 99 ? -45.164 10.763 27.687 1.00 68.88 99 ALA A O 1
ATOM 795 N N . LEU A 1 100 ? -44.224 12.805 27.618 1.00 65.00 100 LEU A N 1
ATOM 796 C CA . LEU A 1 100 ? -43.380 12.552 26.459 1.00 65.00 100 LEU A CA 1
ATOM 797 C C . LEU A 1 100 ? -42.185 11.724 26.932 1.00 65.00 100 LEU A C 1
ATOM 799 O O . LEU A 1 100 ? -41.438 12.150 27.812 1.00 65.00 100 LEU A O 1
ATOM 803 N N . GLY A 1 101 ? -42.038 10.513 26.394 1.00 63.25 101 GLY A N 1
ATOM 804 C CA . GLY A 1 101 ? -40.981 9.589 26.797 1.00 63.25 101 GLY A CA 1
ATOM 805 C C . GLY A 1 101 ? -39.584 10.232 26.740 1.00 63.25 101 GLY A C 1
ATOM 806 O O . GLY A 1 101 ? -39.391 11.249 26.068 1.00 63.25 101 GLY A O 1
ATOM 807 N N . PRO A 1 102 ? -38.582 9.639 27.414 1.00 59.44 102 PRO A N 1
ATOM 808 C CA . PRO A 1 102 ? -37.240 10.219 27.541 1.00 59.44 102 PRO A CA 1
ATOM 809 C C . PRO A 1 102 ? -36.591 10.591 26.198 1.00 59.44 102 PRO A C 1
ATOM 811 O O . PRO A 1 102 ? -35.796 11.522 26.152 1.00 59.44 102 PRO A O 1
ATOM 814 N N . ASP A 1 103 ? -36.971 9.916 25.112 1.00 59.19 103 ASP A N 1
ATOM 815 C CA . ASP A 1 103 ? -36.479 10.186 23.760 1.00 59.19 103 ASP A CA 1
ATOM 816 C C . ASP A 1 103 ? -37.209 11.362 23.069 1.00 59.19 103 ASP A C 1
ATOM 818 O O . ASP A 1 103 ? -36.594 12.148 22.354 1.00 59.19 103 ASP A O 1
ATOM 822 N N . GLU A 1 104 ? -38.507 11.571 23.317 1.00 54.69 104 GLU A N 1
ATOM 823 C CA . GLU A 1 104 ? -39.299 12.594 22.612 1.00 54.69 104 GLU A CA 1
ATOM 824 C C . GLU A 1 104 ? -39.146 14.006 23.189 1.00 54.69 104 GLU A C 1
ATOM 826 O O . GLU A 1 104 ? -39.099 14.980 22.432 1.00 54.69 104 GLU A O 1
ATOM 831 N N . GLY A 1 105 ? -39.057 14.142 24.517 1.00 58.19 105 GLY A N 1
ATOM 832 C CA . GLY A 1 105 ? -38.905 15.450 25.166 1.00 58.19 105 GLY A CA 1
ATOM 833 C C . GLY A 1 105 ? -37.575 16.126 24.816 1.00 58.19 105 GLY A C 1
ATOM 834 O O . GLY A 1 105 ? -37.524 17.325 24.531 1.00 58.19 105 GLY A O 1
ATOM 835 N N . GLU A 1 106 ? -36.495 15.347 24.770 1.00 60.69 106 GLU A N 1
ATOM 836 C CA . GLU A 1 106 ? -35.160 15.833 24.419 1.00 60.69 106 GLU A CA 1
ATOM 837 C C . GLU A 1 106 ? -35.002 16.041 22.904 1.00 60.69 106 GLU A C 1
ATOM 839 O O . GLU A 1 106 ? -34.421 17.038 22.471 1.00 60.69 106 GLU A O 1
ATOM 844 N N . ARG A 1 107 ? -35.610 15.176 22.082 1.00 60.56 107 ARG A N 1
ATOM 845 C CA . ARG A 1 107 ? -35.663 15.324 20.620 1.00 60.56 107 ARG A CA 1
ATOM 846 C C . ARG A 1 107 ? -36.427 16.578 20.187 1.00 60.56 107 ARG A C 1
ATOM 848 O O . ARG A 1 107 ? -35.934 17.301 19.322 1.00 60.56 107 ARG A O 1
ATOM 855 N N . ARG A 1 108 ? -37.560 16.903 20.827 1.00 60.91 108 ARG A N 1
ATOM 856 C CA . ARG A 1 108 ? -38.296 18.162 20.584 1.00 60.91 108 ARG A CA 1
ATOM 857 C C . ARG A 1 108 ? -37.468 19.397 20.932 1.00 60.91 108 ARG A C 1
ATOM 859 O O . ARG A 1 108 ? -37.451 20.347 20.156 1.00 60.91 108 ARG A O 1
ATOM 866 N N . ARG A 1 109 ? -36.731 19.375 22.050 1.00 66.06 109 ARG A N 1
ATOM 867 C CA . ARG A 1 109 ? -35.814 20.469 22.431 1.00 66.06 109 ARG A CA 1
ATOM 868 C C . ARG A 1 109 ? -34.674 20.671 21.429 1.00 66.06 109 ARG A C 1
ATOM 870 O O . ARG A 1 109 ? -34.195 21.788 21.282 1.00 66.06 109 ARG A O 1
ATOM 877 N N . ARG A 1 110 ? -34.262 19.615 20.723 1.00 69.25 110 ARG A N 1
ATOM 878 C CA . ARG A 1 110 ? -33.225 19.657 19.677 1.00 69.25 110 ARG A CA 1
ATOM 879 C C . ARG A 1 110 ? -33.776 19.930 18.266 1.00 69.25 110 ARG A C 1
ATOM 881 O O . ARG A 1 110 ? -33.032 19.796 17.302 1.00 69.25 110 ARG A O 1
ATOM 888 N N . GLY A 1 111 ? -35.059 20.283 18.124 1.00 64.50 111 GLY A N 1
ATOM 889 C CA . GLY A 1 111 ? -35.685 20.556 16.821 1.00 64.50 111 GLY A CA 1
ATOM 890 C C . GLY A 1 111 ? -35.950 19.310 15.965 1.00 64.50 111 GLY A C 1
ATOM 891 O O . GLY A 1 111 ? -36.203 19.422 14.769 1.00 64.50 111 GLY A O 1
ATOM 892 N N . GLY A 1 112 ? -35.889 18.112 16.552 1.00 61.47 112 GLY A N 1
ATOM 893 C CA . GLY A 1 112 ? -36.163 16.863 15.849 1.00 61.47 112 GLY A CA 1
ATOM 894 C C . GLY A 1 112 ? -37.664 16.629 15.676 1.00 61.47 112 GLY A C 1
ATOM 895 O O . GLY A 1 112 ? -38.403 16.573 16.659 1.00 61.47 112 GLY A O 1
ATOM 896 N N . SER A 1 113 ? -38.108 16.442 14.431 1.00 53.97 113 SER A N 1
ATOM 897 C CA . SER A 1 113 ? -39.487 16.045 14.117 1.00 53.97 113 SER A CA 1
ATOM 898 C C . SER A 1 113 ? -39.810 14.666 14.731 1.00 53.97 113 SER A C 1
ATOM 900 O O . SER A 1 113 ? -38.922 13.795 14.749 1.00 53.97 113 SER A O 1
ATOM 902 N N . PRO A 1 114 ? -41.025 14.445 15.275 1.00 59.72 114 PRO A N 1
ATOM 903 C CA . PRO A 1 114 ? -41.410 13.151 15.829 1.00 59.72 114 PRO A CA 1
ATOM 904 C C . PRO A 1 114 ? -41.384 12.083 14.733 1.00 59.72 114 PRO A C 1
ATOM 906 O O . PRO A 1 114 ? -41.947 12.261 13.653 1.00 59.72 114 PRO A O 1
ATOM 909 N N . VAL A 1 115 ? -40.724 10.957 15.007 1.00 54.72 115 VAL A N 1
ATOM 910 C CA . VAL A 1 115 ? -40.867 9.765 14.168 1.00 54.72 115 VAL A CA 1
ATOM 911 C C . VAL A 1 115 ? -42.206 9.153 14.545 1.00 54.72 115 VAL A C 1
ATOM 913 O O . VAL A 1 115 ? -42.336 8.560 15.611 1.00 54.72 115 VAL A O 1
ATOM 916 N N . VAL A 1 116 ? -43.214 9.325 13.692 1.00 53.28 116 VAL A N 1
ATOM 917 C CA . VAL A 1 116 ? -44.489 8.617 13.818 1.00 53.28 116 VAL A CA 1
ATOM 918 C C . VAL A 1 116 ? -44.188 7.124 13.660 1.00 53.28 116 VAL A C 1
ATOM 920 O O . VAL A 1 116 ? -44.070 6.621 12.545 1.00 53.28 116 VAL A O 1
ATOM 923 N N . GLN A 1 117 ? -44.033 6.399 14.771 1.00 54.22 117 GLN A N 1
ATOM 924 C CA . GLN A 1 117 ? -44.131 4.935 14.795 1.00 54.22 117 GLN A CA 1
ATOM 925 C C . GLN A 1 117 ? -45.605 4.551 14.603 1.00 54.22 117 GLN A C 1
ATOM 927 O O 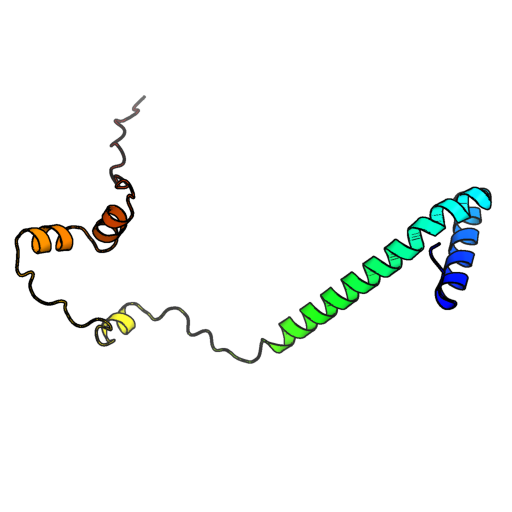. GLN A 1 117 ? -46.279 4.054 15.495 1.00 54.22 117 GLN A O 1
ATOM 932 N N . GLY A 1 118 ? -46.125 4.864 13.425 1.00 47.69 118 GLY A N 1
ATOM 933 C CA . GLY A 1 118 ? -47.478 4.573 12.987 1.00 47.69 118 GLY A CA 1
ATOM 934 C C . GLY A 1 118 ? -47.379 4.106 11.551 1.00 47.69 118 GLY A C 1
ATOM 935 O O . GLY A 1 118 ? -47.649 4.864 10.625 1.00 47.69 118 GLY A O 1
ATOM 936 N N . GLY A 1 119 ? -46.909 2.870 11.372 1.00 46.03 119 GLY A N 1
ATOM 937 C CA . GLY A 1 119 ? -47.038 2.183 10.096 1.00 46.03 119 GLY A CA 1
ATOM 938 C C . GLY A 1 119 ? -48.512 2.167 9.710 1.00 46.03 119 GLY A C 1
ATOM 939 O O . GLY A 1 119 ? -49.358 1.744 10.497 1.00 46.03 119 GLY A O 1
ATOM 940 N N . SER A 1 120 ? -48.820 2.669 8.519 1.00 51.72 120 SER A N 1
ATOM 941 C CA . SER A 1 120 ? -50.151 2.561 7.936 1.00 51.72 120 S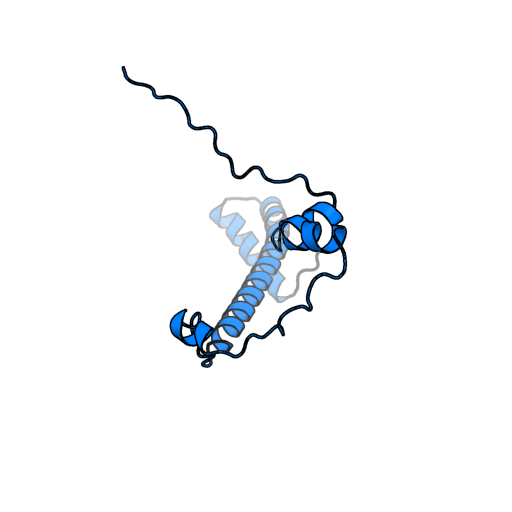ER A CA 1
ATOM 942 C C . SER A 1 120 ? -50.583 1.088 7.956 1.00 51.72 120 SER A C 1
ATOM 944 O O . SER A 1 120 ? -49.812 0.243 7.490 1.00 51.72 120 SER A O 1
ATOM 946 N N . PRO A 1 121 ? -51.780 0.736 8.459 1.00 52.75 121 PRO A N 1
ATOM 947 C CA . PRO A 1 121 ? -52.318 -0.596 8.249 1.00 52.75 121 PRO A CA 1
ATOM 948 C C . PRO A 1 121 ? -52.661 -0.693 6.761 1.00 52.75 121 PRO A C 1
ATOM 950 O O . PRO A 1 121 ? -53.703 -0.223 6.310 1.00 52.75 121 PRO A O 1
ATOM 953 N N . GLY A 1 122 ? -51.720 -1.220 5.978 1.00 46.72 122 GLY A N 1
ATOM 954 C CA . GLY A 1 122 ? -51.913 -1.502 4.565 1.00 46.72 122 GLY A CA 1
ATOM 955 C C . GLY A 1 122 ? -53.075 -2.473 4.406 1.00 46.72 122 GLY A C 1
ATOM 956 O O . GLY A 1 122 ? -52.950 -3.659 4.703 1.00 46.72 122 GLY A O 1
ATOM 957 N N . LEU A 1 123 ? -54.212 -1.932 3.972 1.00 55.69 123 LEU A N 1
ATOM 958 C CA . LEU A 1 123 ? -55.400 -2.672 3.576 1.00 55.69 123 LEU A CA 1
ATOM 959 C C . LEU A 1 123 ? -55.040 -3.731 2.531 1.00 55.69 123 LEU A C 1
ATOM 961 O O . LEU A 1 123 ? -54.202 -3.525 1.653 1.00 55.69 123 LEU A O 1
ATOM 965 N N . GLY A 1 124 ? -55.677 -4.887 2.691 1.00 51.28 124 GLY A N 1
ATOM 966 C CA . GLY A 1 124 ? -55.283 -6.140 2.079 1.00 51.28 124 GLY A CA 1
ATOM 967 C C . GLY A 1 124 ? -55.262 -6.136 0.557 1.00 51.28 124 GLY A C 1
ATOM 968 O O . GLY A 1 124 ? -56.106 -5.549 -0.116 1.00 51.28 124 GLY A O 1
ATOM 969 N N . LYS A 1 125 ? -54.338 -6.930 0.021 1.00 46.50 125 LYS A N 1
ATOM 970 C CA . LYS A 1 125 ? -54.436 -7.452 -1.336 1.00 46.50 125 LYS A CA 1
ATOM 971 C C . LYS A 1 125 ? -54.835 -8.922 -1.238 1.00 46.50 125 LYS A C 1
ATOM 973 O O . LYS A 1 125 ? -53.999 -9.804 -1.088 1.00 46.50 125 LYS A O 1
ATOM 978 N N . ARG A 1 126 ? -56.146 -9.166 -1.263 1.00 57.97 126 ARG A N 1
ATOM 979 C CA . ARG A 1 126 ? -56.713 -10.437 -1.716 1.00 57.97 126 ARG A CA 1
ATOM 980 C C . ARG A 1 126 ? -56.983 -10.285 -3.205 1.00 57.97 126 ARG A C 1
ATOM 982 O O . ARG A 1 126 ? -57.849 -9.492 -3.567 1.00 57.97 126 ARG A O 1
ATOM 989 N N . ARG A 1 127 ? -56.239 -11.022 -4.021 1.00 59.75 127 ARG A N 1
ATOM 990 C CA . ARG A 1 127 ? -56.663 -11.637 -5.284 1.00 59.75 127 ARG A CA 1
ATOM 991 C C . ARG A 1 127 ? -55.502 -12.450 -5.822 1.00 59.75 127 ARG A C 1
ATOM 993 O O . ARG A 1 127 ? -54.424 -11.845 -5.999 1.00 59.75 127 ARG A O 1
#

pLDDT: mean 73.04, std 13.7, range [46.03, 94.62]

Organism: Stenotrophomonas maltophilia (NCBI:txid40324)

Radius of gyration: 34.45 Å; Cα contacts (8 Å, |Δi|>4): 33; chains: 1; bounding box: 81×34×68 Å

Foldseek 3Di:
DDDADPVRVVVLVVQLVCCCVVVVDDSVVSSVVSVVVSVVVVVVVVVVVVVVVVVVVVVVPPPDPPCPDDDDPVVVVVDDDPDPPDDDQPDPVSVVLVVQPPVRSVCVVVVHDDDPPDDDPPDDDDD